Protein AF-A0A4Q7P324-F1 (afdb_monomer_lite)

pLDDT: mean 75.86, std 9.35, range [55.31, 87.94]

Organism: NCBI:txid323412

InterPro domains:
  IPR010982 Lambda repressor-like, DNA-binding domain superfamily [G3DSA:1.10.260.40] (1-65)

Foldseek 3Di:
DFQVLLVVLCVVCVNPDDLQNLCVLLVHDSVCSRVCRVDPCVVVVVVSLVSSCVSSVHDSVSRVD

Sequence (65 aa):
MVNKKLKKLLKRSNGQKTVYGLSKTLGVSPQAGEYVVKQKDLAKDFERIKKIADYMEVDIKDIIG

Radius of gyration: 10.41 Å; chains: 1; bounding box: 24×21×28 Å

Structure (mmCIF, N/CA/C/O backbone):
data_AF-A0A4Q7P324-F1
#
_entry.id   AF-A0A4Q7P324-F1
#
loop_
_atom_site.group_PDB
_atom_site.id
_atom_site.type_symbol
_atom_site.label_atom_id
_atom_site.label_alt_id
_atom_site.label_comp_id
_atom_site.label_asym_id
_atom_site.label_entity_id
_atom_site.label_seq_id
_atom_site.pdbx_PDB_ins_code
_atom_site.Cartn_x
_atom_site.Cartn_y
_atom_site.Cartn_z
_atom_site.occupancy
_atom_site.B_iso_or_equiv
_atom_site.auth_seq_id
_atom_site.auth_comp_id
_atom_site.auth_asym_id
_atom_site.auth_atom_id
_atom_site.pdbx_PDB_model_num
ATOM 1 N N . MET A 1 1 ? 4.347 11.880 -7.135 1.00 58.97 1 MET A N 1
ATOM 2 C CA . MET A 1 1 ? 3.137 12.413 -6.463 1.00 58.97 1 MET A CA 1
ATOM 3 C C . MET A 1 1 ? 2.632 11.290 -5.572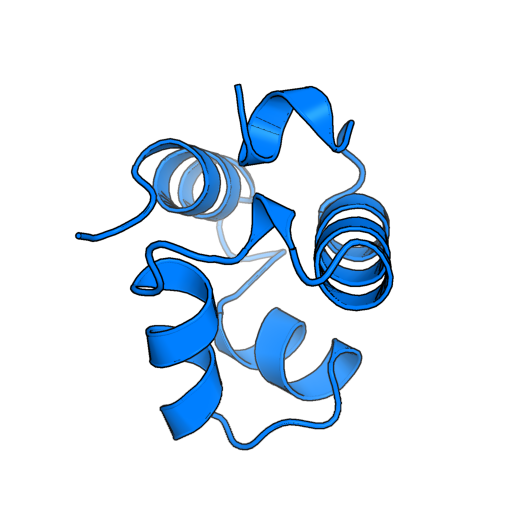 1.00 58.97 1 MET A C 1
ATOM 5 O O . MET A 1 1 ? 2.498 10.187 -6.072 1.00 58.97 1 MET A O 1
ATOM 9 N N . VAL A 1 2 ? 2.485 11.501 -4.260 1.00 66.12 2 VAL A N 1
ATOM 10 C CA . VAL A 1 2 ? 2.154 10.401 -3.329 1.00 66.12 2 VAL A CA 1
ATOM 11 C C . VAL A 1 2 ? 0.699 9.965 -3.524 1.00 66.12 2 VAL A C 1
ATOM 13 O O . VAL A 1 2 ? -0.195 10.811 -3.487 1.00 66.12 2 VAL A O 1
ATOM 16 N N . ASN A 1 3 ? 0.457 8.663 -3.679 1.00 75.12 3 ASN A N 1
ATOM 17 C CA . ASN A 1 3 ? -0.865 8.055 -3.732 1.00 75.12 3 ASN A CA 1
ATOM 18 C C . ASN A 1 3 ? -1.577 8.255 -2.382 1.00 75.12 3 ASN A C 1
ATOM 20 O O . ASN A 1 3 ? -1.336 7.558 -1.390 1.00 75.12 3 ASN A O 1
ATOM 24 N N . LYS A 1 4 ? -2.451 9.267 -2.339 1.00 79.69 4 LYS A N 1
ATOM 25 C CA . LYS A 1 4 ? -3.202 9.653 -1.137 1.00 79.69 4 LYS A CA 1
ATOM 26 C C . LYS A 1 4 ? -4.178 8.561 -0.691 1.00 79.69 4 LYS A C 1
ATOM 28 O O . LYS A 1 4 ? -4.428 8.452 0.510 1.00 79.69 4 LYS A O 1
ATOM 33 N N . LYS A 1 5 ? -4.703 7.752 -1.618 1.00 81.19 5 LYS A N 1
ATOM 34 C CA . LYS A 1 5 ? -5.647 6.670 -1.313 1.00 81.19 5 LYS A CA 1
ATOM 35 C C . LYS A 1 5 ? -4.958 5.519 -0.600 1.00 81.19 5 LYS A C 1
ATOM 37 O O . LYS A 1 5 ? -5.369 5.176 0.505 1.00 81.19 5 LYS A O 1
ATOM 42 N N . LEU A 1 6 ? -3.832 5.042 -1.133 1.00 79.31 6 LEU A N 1
ATOM 43 C CA . LEU A 1 6 ? -3.034 4.001 -0.478 1.00 79.31 6 LEU A CA 1
ATOM 44 C C . LEU A 1 6 ? -2.586 4.437 0.925 1.00 79.31 6 LEU A C 1
ATOM 46 O O . LEU A 1 6 ? -2.703 3.681 1.886 1.00 79.31 6 LEU A O 1
ATOM 50 N N . LYS A 1 7 ? -2.174 5.703 1.086 1.00 81.56 7 LYS A N 1
ATOM 51 C CA . LYS A 1 7 ? -1.837 6.264 2.406 1.00 81.56 7 LYS A CA 1
ATOM 52 C C . LYS A 1 7 ? -3.030 6.264 3.374 1.00 81.56 7 LYS A C 1
ATOM 54 O O . LYS A 1 7 ? -2.847 6.028 4.567 1.00 81.56 7 LYS A O 1
ATOM 59 N N . LYS A 1 8 ? -4.246 6.530 2.887 1.00 85.19 8 LYS A N 1
ATOM 60 C CA . LYS A 1 8 ? -5.479 6.491 3.693 1.00 85.19 8 LYS A CA 1
ATOM 61 C C . LYS A 1 8 ? -5.851 5.058 4.085 1.00 85.19 8 LYS A C 1
ATOM 63 O O . LYS A 1 8 ? -6.242 4.846 5.228 1.00 85.19 8 LYS A O 1
ATOM 68 N N . LEU A 1 9 ? -5.680 4.093 3.182 1.00 83.44 9 LEU A N 1
ATOM 69 C CA . LEU A 1 9 ? -5.901 2.670 3.456 1.00 83.44 9 LEU A CA 1
ATOM 70 C C . LEU A 1 9 ? -4.924 2.139 4.513 1.00 83.44 9 LEU A C 1
ATOM 72 O O . LEU A 1 9 ? -5.346 1.518 5.483 1.00 83.44 9 LEU A O 1
ATOM 76 N N . LEU A 1 10 ? -3.639 2.486 4.404 1.00 82.94 10 LEU A N 1
ATOM 77 C CA . LEU A 1 10 ? -2.637 2.146 5.419 1.00 82.94 10 LEU A CA 1
ATOM 78 C C . LEU A 1 10 ? -2.995 2.724 6.794 1.00 82.94 10 LEU A C 1
ATOM 80 O O . LEU A 1 10 ? -2.912 2.016 7.792 1.00 82.94 10 LEU A O 1
ATOM 84 N N . LYS A 1 11 ? -3.473 3.975 6.855 1.00 84.31 11 LYS A N 1
ATOM 85 C CA . LYS A 1 11 ? -3.964 4.565 8.113 1.00 84.31 11 LYS A CA 1
ATOM 86 C C . LYS A 1 11 ? -5.187 3.833 8.673 1.00 84.31 11 LYS A C 1
ATOM 88 O O . LYS A 1 11 ? -5.264 3.653 9.880 1.00 84.31 11 LYS A O 1
ATOM 93 N N . ARG A 1 12 ? -6.121 3.406 7.816 1.00 84.94 12 ARG A N 1
ATOM 94 C CA . ARG A 1 12 ? -7.312 2.635 8.221 1.00 84.94 12 ARG A CA 1
ATOM 95 C C . ARG A 1 12 ? -6.977 1.252 8.771 1.00 84.94 12 ARG A C 1
ATOM 97 O O . ARG A 1 12 ? -7.728 0.749 9.591 1.00 84.94 12 ARG A O 1
ATOM 104 N N . SER A 1 13 ? -5.853 0.668 8.362 1.00 81.00 13 SER A N 1
ATOM 105 C CA . SER A 1 13 ? -5.424 -0.639 8.866 1.00 81.00 13 SER A CA 1
ATOM 106 C C . SER A 1 13 ? -4.947 -0.633 10.328 1.00 81.00 13 SER A C 1
ATOM 108 O O . SER A 1 13 ? -4.580 -1.688 10.834 1.00 81.00 13 SER A O 1
ATOM 110 N N . ASN A 1 14 ? -4.893 0.526 11.006 1.00 81.19 14 ASN A N 1
ATOM 111 C CA . ASN A 1 14 ? -4.417 0.657 12.393 1.00 81.19 14 ASN A CA 1
ATOM 112 C C . ASN A 1 14 ? -3.062 -0.037 12.659 1.00 81.19 14 ASN A C 1
ATOM 114 O O . ASN A 1 14 ? -2.828 -0.589 13.728 1.00 81.19 14 ASN A O 1
ATOM 118 N N . GLY A 1 15 ? -2.158 -0.021 11.673 1.00 79.50 15 GLY A N 1
ATOM 119 C CA . GLY A 1 15 ? -0.823 -0.620 11.784 1.00 79.50 15 GLY A CA 1
ATOM 120 C C . GLY A 1 15 ? -0.744 -2.108 11.432 1.00 79.50 15 GLY A C 1
ATOM 121 O O . GLY A 1 15 ? 0.363 -2.629 11.327 1.00 79.50 15 GLY A O 1
ATOM 122 N N . GLN A 1 16 ? -1.871 -2.777 11.161 1.00 82.44 16 GLN A N 1
ATOM 123 C CA . GLN A 1 16 ? -1.880 -4.167 10.688 1.00 82.44 16 GLN A CA 1
ATOM 124 C C . GLN A 1 16 ? -1.269 -4.304 9.288 1.00 82.44 16 GLN A C 1
ATOM 126 O O . GLN A 1 16 ? -0.636 -5.311 8.976 1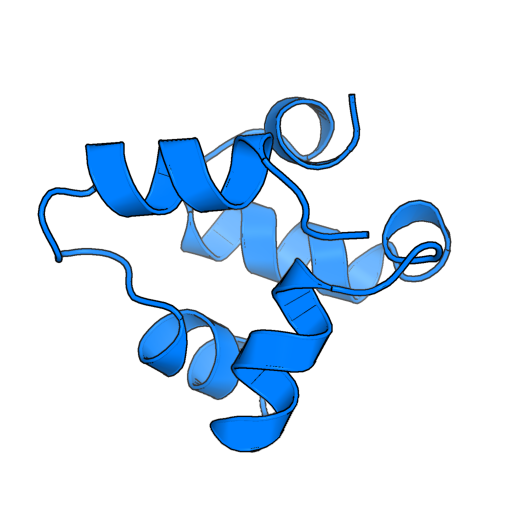.00 82.44 16 GLN A O 1
ATOM 131 N N . LYS A 1 17 ? -1.423 -3.279 8.441 1.00 85.06 17 LYS A N 1
ATOM 132 C CA . LYS A 1 17 ? -0.828 -3.224 7.104 1.00 85.06 17 LYS A CA 1
ATOM 133 C C . LYS A 1 17 ? 0.144 -2.045 7.050 1.00 85.06 17 LYS A C 1
ATOM 135 O O . LYS A 1 17 ? -0.240 -0.887 7.198 1.00 85.06 17 LYS A O 1
ATOM 140 N N . THR A 1 18 ? 1.426 -2.328 6.832 1.00 83.56 18 THR A N 1
ATOM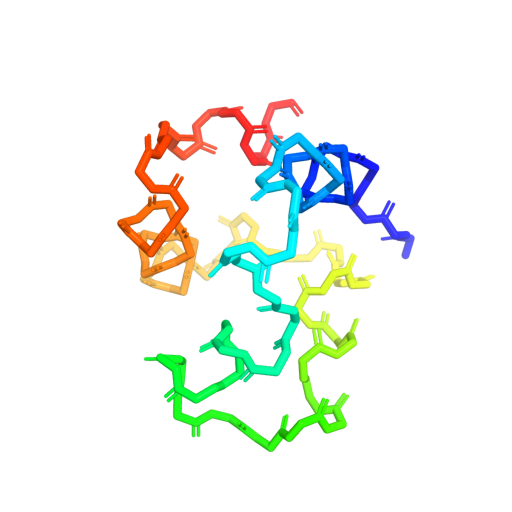 141 C CA . THR A 1 18 ? 2.480 -1.300 6.767 1.00 83.56 18 THR A CA 1
ATOM 142 C C . THR A 1 18 ? 3.104 -1.200 5.378 1.00 83.56 18 THR A C 1
ATOM 144 O O . THR A 1 18 ? 3.055 -2.144 4.590 1.00 83.56 18 THR A O 1
ATOM 147 N N . VAL A 1 19 ? 3.751 -0.063 5.088 1.00 79.75 19 VAL A N 1
ATOM 148 C CA . VAL A 1 19 ? 4.584 0.107 3.879 1.00 79.75 19 VAL A CA 1
ATOM 149 C C . VAL A 1 19 ? 5.699 -0.940 3.840 1.00 79.75 19 VAL A C 1
ATOM 151 O O . VAL A 1 19 ? 6.019 -1.474 2.782 1.00 79.75 19 VAL A O 1
ATOM 154 N N . TYR A 1 20 ? 6.253 -1.283 5.004 1.00 80.69 20 TYR A N 1
ATOM 155 C CA . TYR A 1 20 ? 7.250 -2.339 5.132 1.00 80.69 20 TYR A CA 1
ATOM 156 C C . TYR A 1 20 ? 6.689 -3.711 4.727 1.00 80.69 20 TYR A C 1
ATOM 158 O O . TYR A 1 20 ? 7.299 -4.406 3.917 1.00 80.69 20 TYR A O 1
ATOM 166 N N . GLY A 1 21 ? 5.497 -4.074 5.212 1.00 83.19 21 GLY A N 1
ATOM 167 C CA . GLY A 1 21 ? 4.833 -5.320 4.823 1.00 83.19 21 GLY A CA 1
ATOM 168 C C . GLY A 1 21 ? 4.472 -5.358 3.336 1.00 83.19 21 GLY A C 1
ATOM 169 O O . GLY A 1 21 ? 4.734 -6.360 2.680 1.00 83.19 21 GLY A O 1
ATOM 170 N N . LEU A 1 22 ? 4.011 -4.237 2.768 1.00 81.50 22 LEU A N 1
ATOM 171 C CA . LEU A 1 22 ? 3.834 -4.092 1.317 1.00 81.50 22 LEU A CA 1
ATOM 172 C C . LEU A 1 22 ? 5.139 -4.329 0.550 1.00 81.50 22 LEU A C 1
ATOM 174 O O . LEU A 1 22 ? 5.141 -5.039 -0.450 1.00 81.50 22 LEU A O 1
ATOM 178 N N . SER A 1 23 ? 6.250 -3.766 1.027 1.00 77.56 23 SER A N 1
ATOM 179 C CA . SER A 1 23 ? 7.567 -3.933 0.395 1.00 77.56 23 SER A CA 1
ATOM 180 C C . SER A 1 23 ? 7.982 -5.401 0.376 1.00 77.56 23 SER A C 1
ATOM 182 O O . SER A 1 23 ? 8.400 -5.916 -0.658 1.00 77.56 23 SER A O 1
ATOM 184 N N . LYS A 1 24 ? 7.778 -6.097 1.501 1.00 82.19 24 LYS A N 1
ATOM 185 C CA . LYS A 1 24 ? 8.065 -7.526 1.644 1.00 82.19 24 LYS A CA 1
ATOM 186 C C . LYS A 1 24 ? 7.194 -8.384 0.722 1.00 82.19 24 LYS A C 1
ATOM 188 O O . LYS A 1 24 ? 7.733 -9.234 0.024 1.00 82.19 24 LYS A O 1
ATOM 193 N N . THR A 1 25 ? 5.885 -8.131 0.665 1.00 83.06 25 THR A N 1
ATOM 194 C CA . THR A 1 25 ? 4.956 -8.852 -0.229 1.00 83.06 25 THR A CA 1
ATOM 195 C C . THR A 1 25 ? 5.291 -8.641 -1.703 1.00 83.06 25 THR A C 1
ATOM 197 O O . THR A 1 25 ? 5.143 -9.543 -2.521 1.00 83.06 25 THR A O 1
ATOM 200 N N . LEU A 1 26 ? 5.779 -7.453 -2.050 1.00 76.56 26 LEU A N 1
ATOM 201 C CA . LEU A 1 26 ? 6.206 -7.123 -3.405 1.00 76.56 26 LEU A CA 1
ATOM 202 C C . LEU A 1 26 ? 7.624 -7.609 -3.737 1.00 76.56 26 LEU A C 1
ATOM 204 O O . LEU A 1 26 ? 8.052 -7.438 -4.877 1.00 76.56 26 LEU A O 1
ATOM 208 N N . GLY A 1 27 ? 8.356 -8.182 -2.775 1.00 77.38 27 GLY A N 1
ATOM 209 C CA . GLY A 1 27 ? 9.748 -8.599 -2.958 1.00 77.38 27 GLY A CA 1
ATOM 210 C C . GLY A 1 27 ? 10.703 -7.432 -3.233 1.00 77.38 27 GLY A C 1
ATOM 211 O O . GLY A 1 27 ? 11.740 -7.622 -3.861 1.00 77.38 27 GLY A O 1
ATOM 212 N N . VAL A 1 28 ? 10.353 -6.217 -2.803 1.00 76.12 28 VAL A N 1
ATOM 213 C CA . VAL A 1 28 ? 11.152 -5.004 -3.021 1.00 76.12 28 VAL A CA 1
ATOM 214 C C . VAL A 1 28 ? 11.764 -4.497 -1.720 1.00 76.12 28 VAL A C 1
ATOM 216 O O . VAL A 1 28 ? 11.266 -4.767 -0.625 1.00 76.12 28 VAL A O 1
ATOM 219 N N . SER A 1 29 ? 12.851 -3.729 -1.826 1.00 70.44 29 SER A N 1
ATOM 220 C CA . SER A 1 29 ? 13.499 -3.157 -0.646 1.00 70.44 29 SER A CA 1
ATOM 221 C C . SER A 1 29 ? 12.550 -2.211 0.118 1.00 70.44 29 SER A C 1
ATOM 223 O O . SER A 1 29 ? 11.695 -1.565 -0.489 1.00 70.44 29 SER A O 1
ATOM 225 N N . PRO A 1 30 ? 12.691 -2.058 1.448 1.00 64.88 30 PRO A N 1
ATOM 226 C CA . PRO A 1 30 ? 11.860 -1.138 2.235 1.00 64.88 30 PRO A CA 1
ATOM 227 C C . PRO A 1 30 ? 11.910 0.310 1.735 1.00 64.88 30 PRO A C 1
ATOM 229 O O . PRO A 1 30 ? 10.917 1.032 1.788 1.00 64.88 30 PRO A O 1
ATOM 232 N N . GLN A 1 31 ? 13.061 0.715 1.193 1.00 66.31 31 GLN A N 1
ATOM 233 C CA . GLN A 1 31 ? 13.243 2.007 0.537 1.00 66.31 31 GLN A CA 1
ATOM 234 C C . GLN A 1 31 ? 12.381 2.095 -0.727 1.00 66.31 31 GLN A C 1
ATOM 236 O O . GLN A 1 31 ? 11.703 3.100 -0.910 1.00 66.31 31 GLN A O 1
ATOM 241 N N . ALA A 1 32 ? 12.312 1.024 -1.533 1.00 63.59 32 ALA A N 1
ATOM 242 C CA . ALA A 1 32 ? 11.395 0.888 -2.670 1.00 63.59 32 ALA A CA 1
ATOM 243 C C . ALA A 1 32 ? 9.910 0.884 -2.254 1.00 63.59 32 ALA A C 1
ATOM 245 O O . ALA A 1 32 ? 9.057 1.295 -3.038 1.00 63.59 32 ALA A O 1
ATOM 246 N N . GLY A 1 33 ? 9.590 0.529 -1.008 1.00 59.97 33 GLY A N 1
ATOM 247 C CA . GLY A 1 33 ? 8.256 0.682 -0.422 1.00 59.97 33 GLY A CA 1
ATOM 248 C C . GLY A 1 33 ? 7.713 2.105 -0.469 1.00 59.97 33 GLY A C 1
ATOM 249 O O . GLY A 1 33 ? 6.546 2.316 -0.794 1.00 59.97 33 GLY A O 1
ATOM 250 N N . GLU A 1 34 ? 8.553 3.111 -0.217 1.00 61.78 34 GLU A N 1
ATOM 251 C CA . GLU A 1 34 ? 8.143 4.505 -0.415 1.00 61.78 34 GLU A CA 1
ATOM 252 C C . GLU A 1 34 ? 7.902 4.834 -1.893 1.00 61.78 34 GLU A C 1
ATOM 254 O O . GLU A 1 34 ? 7.019 5.640 -2.206 1.00 61.78 34 GLU A O 1
ATOM 259 N N . TYR A 1 35 ? 8.647 4.205 -2.808 1.00 61.25 35 TYR A N 1
ATOM 260 C CA . TYR A 1 35 ? 8.461 4.371 -4.253 1.00 61.25 35 TYR A CA 1
ATOM 261 C C . TYR A 1 35 ? 7.134 3.774 -4.732 1.00 61.25 35 TYR A C 1
ATOM 263 O O . TYR A 1 35 ? 6.493 4.378 -5.594 1.00 61.25 35 TYR A O 1
ATOM 271 N N . VAL A 1 36 ? 6.659 2.688 -4.105 1.00 65.50 36 VAL A N 1
ATOM 272 C CA . VAL A 1 36 ? 5.319 2.109 -4.339 1.00 65.50 36 VAL A CA 1
ATOM 273 C C . VAL A 1 36 ? 4.215 3.127 -4.060 1.00 65.50 36 VAL A C 1
ATOM 275 O O . VAL A 1 36 ? 3.200 3.134 -4.741 1.00 65.50 36 VAL A O 1
ATOM 278 N N . VAL A 1 37 ? 4.402 4.030 -3.096 1.00 63.41 37 VAL A N 1
ATOM 279 C CA . VAL A 1 37 ? 3.413 5.077 -2.800 1.00 63.41 37 VAL A CA 1
ATOM 280 C C . VAL A 1 37 ? 3.633 6.326 -3.664 1.00 63.41 37 VAL A C 1
ATOM 282 O O . VAL A 1 37 ? 2.729 7.144 -3.786 1.00 63.41 37 VAL A O 1
ATOM 285 N N . LYS A 1 38 ? 4.817 6.530 -4.256 1.00 62.22 38 LYS A N 1
ATOM 286 C CA . LYS A 1 38 ? 5.210 7.791 -4.922 1.00 62.22 38 LYS A CA 1
ATOM 287 C C . LYS A 1 38 ? 5.080 7.788 -6.455 1.00 62.22 38 LYS A C 1
ATOM 289 O O . LYS A 1 38 ? 5.100 8.885 -7.035 1.00 62.22 38 LYS A O 1
ATOM 294 N N . GLN A 1 39 ? 4.971 6.628 -7.112 1.00 58.41 39 GLN A N 1
ATOM 295 C CA . GLN A 1 39 ? 5.041 6.540 -8.578 1.00 58.41 39 GLN A CA 1
ATOM 296 C C . GLN A 1 39 ? 3.745 6.921 -9.314 1.00 58.41 39 GLN A C 1
ATOM 298 O O . GLN A 1 39 ? 2.640 6.566 -8.91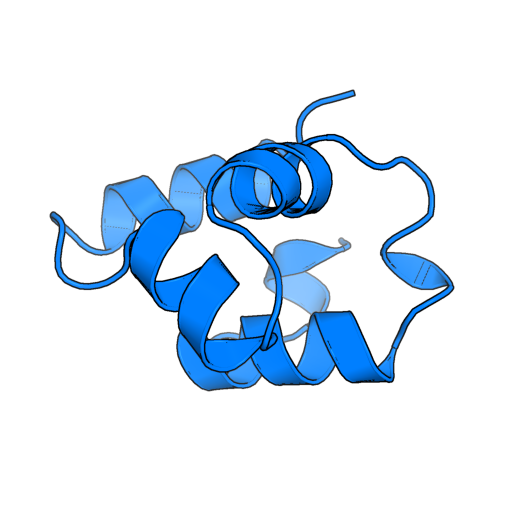8 1.00 58.41 39 GLN A O 1
ATOM 303 N N . LYS A 1 40 ? 3.930 7.628 -10.438 1.00 55.31 40 LYS A N 1
ATOM 304 C CA . LYS A 1 40 ? 2.897 8.075 -11.391 1.00 55.31 40 LYS A CA 1
ATOM 305 C C . LYS A 1 40 ? 2.372 6.939 -12.291 1.00 55.31 40 LYS A C 1
ATOM 307 O O . LYS A 1 40 ? 1.313 7.095 -12.880 1.00 55.31 40 LYS A O 1
ATOM 312 N N . ASP A 1 41 ? 3.092 5.817 -12.367 1.00 57.06 41 ASP A N 1
ATOM 313 C CA . ASP A 1 41 ? 2.857 4.725 -13.324 1.00 57.06 41 ASP A CA 1
ATOM 314 C C . ASP A 1 41 ? 2.416 3.406 -12.671 1.00 57.06 41 ASP A C 1
ATOM 316 O O . ASP A 1 41 ? 2.454 2.370 -13.326 1.00 57.06 41 ASP A O 1
ATOM 320 N N . LEU A 1 42 ? 1.938 3.418 -11.416 1.00 62.22 42 LEU A N 1
ATOM 321 C CA . LEU A 1 42 ? 1.342 2.218 -10.800 1.00 62.22 42 LEU A CA 1
ATOM 322 C C . LEU A 1 42 ? 0.330 1.556 -11.739 1.00 62.22 42 LEU A C 1
ATOM 324 O O . LEU A 1 42 ? 0.346 0.343 -11.883 1.00 62.22 42 LEU A O 1
ATOM 328 N N . ALA A 1 43 ? -0.485 2.355 -12.436 1.00 61.28 43 ALA A N 1
ATOM 329 C CA . ALA A 1 43 ? -1.489 1.881 -13.387 1.00 61.28 43 ALA A CA 1
ATOM 330 C C . ALA A 1 43 ? -0.926 1.054 -14.563 1.00 61.28 43 ALA A C 1
ATOM 332 O O . ALA A 1 43 ? -1.675 0.289 -15.162 1.00 61.28 43 ALA A O 1
ATOM 333 N N . LYS A 1 44 ? 0.368 1.181 -14.892 1.00 63.84 44 LYS A N 1
ATOM 334 C CA . LYS A 1 44 ? 1.036 0.369 -15.924 1.00 63.84 44 LYS A CA 1
ATOM 335 C C . LYS A 1 44 ? 1.579 -0.956 -15.385 1.00 63.84 44 LYS A C 1
ATOM 337 O O . LYS A 1 44 ? 1.857 -1.854 -16.169 1.00 63.84 44 LYS A O 1
ATOM 342 N N . ASP A 1 45 ? 1.706 -1.084 -14.068 1.00 74.56 45 ASP A N 1
ATOM 343 C CA . ASP A 1 45 ? 2.243 -2.260 -13.384 1.00 74.56 45 ASP A CA 1
ATOM 344 C C . ASP A 1 45 ? 1.101 -3.004 -12.667 1.00 74.56 45 ASP A C 1
ATOM 346 O O . ASP A 1 45 ? 0.980 -3.020 -11.437 1.00 74.56 45 ASP A O 1
ATOM 350 N N . PHE A 1 46 ? 0.191 -3.567 -13.474 1.00 74.31 46 PHE A N 1
ATOM 351 C CA . PHE A 1 46 ? -1.030 -4.233 -13.004 1.00 74.31 46 PHE A CA 1
ATOM 352 C C . PHE A 1 46 ? -0.734 -5.364 -12.013 1.00 74.31 46 PHE A C 1
ATOM 354 O O . PHE A 1 46 ? -1.434 -5.511 -11.012 1.00 74.31 46 PHE A O 1
ATOM 361 N N . GLU A 1 47 ? 0.327 -6.134 -12.255 1.00 79.62 47 GLU A N 1
ATOM 362 C CA . GLU A 1 47 ? 0.723 -7.247 -11.393 1.00 79.62 47 GLU A CA 1
ATOM 363 C C . GLU A 1 47 ? 1.133 -6.760 -9.995 1.00 79.62 47 GLU A C 1
ATOM 365 O O . GLU A 1 47 ? 0.759 -7.350 -8.976 1.00 79.62 47 GLU A O 1
ATOM 370 N N . ARG A 1 48 ? 1.838 -5.625 -9.931 1.00 78.50 48 ARG A N 1
ATOM 371 C CA . ARG A 1 48 ? 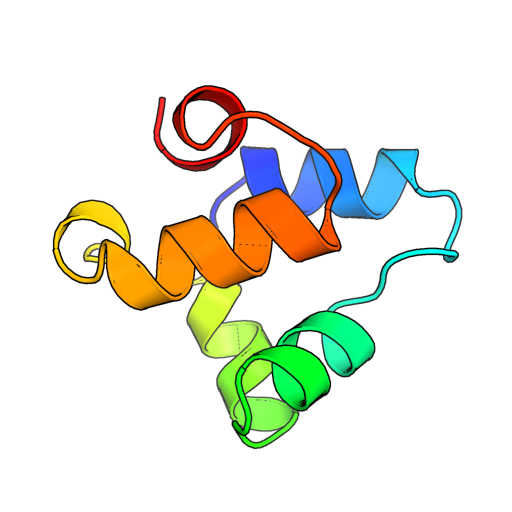2.178 -4.965 -8.672 1.00 78.50 48 ARG A CA 1
ATOM 372 C C . ARG A 1 48 ? 0.942 -4.405 -7.977 1.00 78.50 48 ARG A C 1
ATOM 374 O O . ARG A 1 48 ? 0.802 -4.630 -6.777 1.00 78.50 48 ARG A O 1
ATOM 381 N N . ILE A 1 49 ? 0.039 -3.711 -8.680 1.00 80.25 49 ILE A N 1
ATOM 382 C CA . ILE A 1 49 ? -1.191 -3.210 -8.039 1.00 80.25 49 ILE A CA 1
ATOM 383 C C . ILE A 1 49 ? -2.035 -4.363 -7.504 1.00 80.25 49 ILE A C 1
ATOM 385 O O . ILE A 1 49 ? -2.546 -4.256 -6.393 1.00 80.25 49 ILE A O 1
ATOM 389 N N . LYS A 1 50 ? -2.143 -5.468 -8.242 1.00 84.12 50 LYS A N 1
ATOM 390 C CA . LYS A 1 50 ? -2.875 -6.649 -7.789 1.00 84.12 50 LYS A CA 1
ATOM 391 C C . LYS A 1 50 ? -2.308 -7.188 -6.474 1.00 84.12 50 LYS A C 1
ATOM 393 O O . LYS A 1 50 ? -3.057 -7.347 -5.524 1.00 84.12 50 LYS A O 1
ATOM 398 N N . LYS A 1 51 ? -0.984 -7.331 -6.357 1.00 85.56 51 LYS A N 1
ATOM 399 C CA . LYS A 1 51 ? -0.337 -7.747 -5.096 1.00 85.56 51 LYS A CA 1
ATOM 400 C C . LYS A 1 51 ? -0.573 -6.760 -3.943 1.00 85.56 51 LYS A C 1
ATOM 402 O O . LYS A 1 51 ? -0.700 -7.179 -2.796 1.00 85.56 51 LYS A O 1
ATOM 407 N N . ILE A 1 52 ? -0.631 -5.455 -4.225 1.00 83.44 52 ILE A N 1
ATOM 408 C CA . ILE A 1 52 ? -0.968 -4.430 -3.221 1.00 83.44 52 ILE A CA 1
ATOM 409 C C . ILE A 1 52 ? -2.433 -4.566 -2.799 1.00 83.44 52 ILE A C 1
ATOM 411 O O . ILE A 1 52 ? -2.714 -4.511 -1.608 1.00 83.44 52 ILE A O 1
ATOM 415 N N . ALA A 1 53 ? -3.346 -4.740 -3.753 1.00 85.25 53 ALA A N 1
ATOM 416 C CA . ALA A 1 53 ? -4.775 -4.927 -3.525 1.00 85.25 53 ALA A CA 1
ATOM 417 C C . ALA A 1 53 ? -5.044 -6.188 -2.695 1.00 85.25 53 ALA A C 1
ATOM 419 O O . ALA A 1 53 ? -5.692 -6.093 -1.658 1.00 85.25 53 ALA A O 1
ATOM 420 N N . ASP A 1 54 ? -4.427 -7.314 -3.064 1.00 87.94 54 ASP A N 1
ATOM 421 C CA . ASP A 1 54 ? -4.502 -8.583 -2.336 1.00 87.94 54 ASP A CA 1
ATOM 422 C C . ASP A 1 54 ? -3.956 -8.436 -0.908 1.00 87.94 54 ASP A C 1
ATOM 424 O O . ASP A 1 54 ? -4.589 -8.854 0.057 1.00 87.94 54 ASP A O 1
ATOM 428 N N . TYR A 1 55 ? -2.800 -7.782 -0.739 1.00 87.19 55 TYR A N 1
ATOM 429 C CA . TYR A 1 55 ? -2.234 -7.545 0.590 1.00 87.19 55 TYR A CA 1
ATOM 430 C C . TYR A 1 55 ? -3.113 -6.631 1.445 1.00 87.19 55 TYR A C 1
ATOM 432 O O . TYR A 1 55 ? -3.207 -6.827 2.657 1.00 87.19 55 TYR A O 1
ATOM 440 N N . MET A 1 56 ? -3.707 -5.607 0.838 1.00 83.75 56 MET A N 1
ATOM 441 C CA . MET A 1 56 ? -4.559 -4.637 1.522 1.00 83.75 56 MET A CA 1
ATOM 442 C C . MET A 1 56 ? -6.000 -5.129 1.689 1.00 83.75 56 MET A C 1
ATOM 444 O O . MET A 1 56 ? -6.739 -4.484 2.426 1.00 83.75 56 MET A O 1
ATOM 448 N N . GLU A 1 57 ? -6.368 -6.245 1.053 1.00 87.25 57 GLU A N 1
ATOM 449 C CA . GLU A 1 57 ? -7.723 -6.810 1.019 1.00 87.25 57 GLU A CA 1
ATOM 450 C C . GLU A 1 57 ? -8.758 -5.789 0.515 1.00 87.25 57 GLU A C 1
ATOM 452 O O . GLU A 1 57 ? -9.829 -5.605 1.089 1.00 87.25 57 GLU A O 1
ATOM 457 N N . VAL A 1 58 ? -8.400 -5.075 -0.555 1.00 85.19 58 VAL A N 1
ATOM 458 C CA . VAL A 1 58 ? -9.228 -4.043 -1.202 1.00 85.19 58 VAL A CA 1
ATOM 459 C C . VAL A 1 58 ? -9.257 -4.245 -2.707 1.00 85.19 58 VAL A C 1
ATOM 461 O O . VAL A 1 58 ? -8.413 -4.949 -3.260 1.00 85.19 58 VAL A O 1
ATOM 464 N N . ASP A 1 59 ? -10.163 -3.556 -3.396 1.00 85.94 59 ASP A N 1
ATOM 465 C CA . ASP A 1 59 ? -10.160 -3.560 -4.850 1.00 85.94 59 ASP A CA 1
ATOM 466 C C . ASP A 1 59 ? -9.026 -2.701 -5.416 1.00 85.94 59 ASP A C 1
ATOM 468 O O . ASP A 1 59 ? -8.677 -1.630 -4.914 1.00 85.94 59 ASP A O 1
ATOM 472 N N . ILE A 1 60 ? -8.501 -3.123 -6.567 1.00 81.38 60 ILE A N 1
ATOM 473 C CA . ILE A 1 60 ? -7.534 -2.348 -7.357 1.00 81.38 60 ILE A CA 1
ATOM 474 C C . ILE A 1 60 ? -8.048 -0.912 -7.590 1.00 81.38 60 ILE A C 1
ATOM 476 O O . ILE A 1 60 ? -7.287 0.051 -7.480 1.00 81.38 60 ILE A O 1
ATOM 480 N N . LYS A 1 61 ? -9.357 -0.749 -7.832 1.00 82.56 61 LYS A N 1
ATOM 481 C CA . LYS A 1 61 ? -10.022 0.553 -8.033 1.00 82.56 61 LYS A CA 1
ATOM 482 C C . LYS A 1 61 ? -9.875 1.499 -6.837 1.00 82.56 61 LYS A C 1
ATOM 484 O O . LYS A 1 61 ? -9.778 2.708 -7.039 1.00 82.56 61 LYS A O 1
ATOM 489 N N . ASP A 1 62 ? -9.787 0.975 -5.617 1.00 80.25 62 ASP A N 1
ATOM 490 C CA . ASP A 1 62 ? -9.575 1.783 -4.412 1.00 80.25 62 ASP A CA 1
ATOM 491 C C . ASP A 1 62 ? -8.156 2.363 -4.333 1.00 80.25 62 ASP A C 1
ATOM 493 O O . ASP A 1 62 ? -7.916 3.331 -3.606 1.00 80.25 62 ASP A O 1
ATOM 497 N N . ILE A 1 63 ? -7.215 1.798 -5.096 1.00 76.19 63 ILE A N 1
ATOM 498 C CA . ILE A 1 63 ? -5.809 2.209 -5.135 1.00 76.19 63 ILE A CA 1
ATOM 499 C C . ILE A 1 63 ? -5.535 3.165 -6.303 1.00 76.19 63 ILE A C 1
ATOM 501 O O . ILE A 1 63 ? -4.828 4.156 -6.10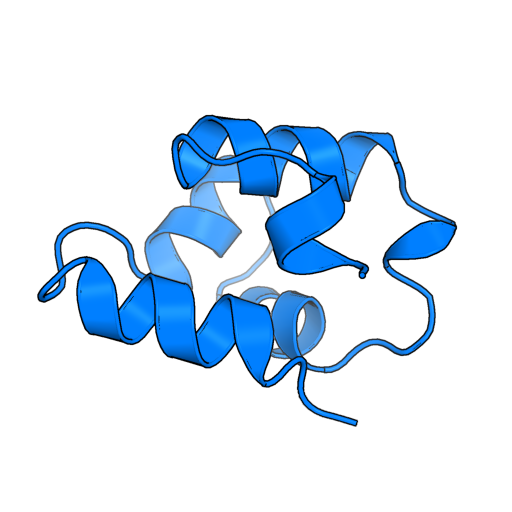3 1.00 76.19 63 ILE A O 1
ATOM 505 N N . ILE A 1 64 ? -6.049 2.870 -7.504 1.00 73.06 64 ILE A N 1
ATOM 506 C CA . ILE A 1 64 ? -5.792 3.661 -8.729 1.00 73.06 64 ILE A CA 1
ATOM 507 C C . ILE A 1 64 ? -6.865 4.689 -9.080 1.00 73.06 64 ILE A C 1
ATOM 509 O O . ILE A 1 64 ? -6.552 5.621 -9.819 1.00 73.06 64 ILE A O 1
ATOM 513 N N . GLY A 1 65 ? -8.106 4.510 -8.620 1.00 63.62 65 GLY A N 1
ATOM 514 C CA . GLY A 1 65 ? -9.196 5.432 -8.955 1.00 63.62 65 GLY A CA 1
ATOM 515 C C . GLY A 1 65 ? -9.055 6.793 -8.304 1.00 63.62 65 GLY A C 1
ATOM 516 O O . GLY A 1 65 ? -8.133 6.979 -7.478 1.00 63.62 65 GLY A O 1
#

Secondary structure (DSSP, 8-state):
---HHHHHHHHHTTTSS-HHHHHHHTT--HHHHHHHHH-TTGGG-HHHHHHHHHHHTS-HHHHH-